Protein AF-A0A369T774-F1 (afdb_monomer)

Solvent-accessible surface area (backbone atoms only — not comparable to full-atom values): 7430 Å² total; per-residue (Å²): 116,72,70,59,52,61,50,48,53,52,51,50,53,51,51,53,49,52,46,49,54,52,47,46,35,78,74,49,76,38,48,71,62,58,71,73,46,53,73,67,46,49,52,50,50,50,56,50,52,50,37,46,51,50,36,45,51,36,49,50,55,33,50,52,49,52,49,33,36,75,71,67,76,38,53,71,71,61,49,51,33,78,92,46,46,76,64,60,61,75,69,50,68,49,75,69,93,53,80,88,58,83,68,59,70,68,58,53,48,54,47,50,53,46,43,56,50,42,56,51,49,50,59,56,51,62,62,54,81,110

Organism: NCBI:txid2661937

Structure (mmCIF, N/CA/C/O backbone):
data_AF-A0A369T774-F1
#
_entry.id   AF-A0A369T774-F1
#
loop_
_atom_site.group_PDB
_atom_site.id
_atom_site.type_symbol
_atom_site.label_atom_id
_atom_site.label_alt_id
_atom_site.label_comp_id
_atom_site.label_asym_id
_atom_site.label_entity_id
_atom_site.label_seq_id
_atom_site.pdbx_PDB_ins_code
_atom_site.Cartn_x
_atom_site.Cartn_y
_atom_site.Cartn_z
_atom_site.occupancy
_atom_site.B_iso_or_equiv
_atom_site.auth_seq_id
_atom_site.auth_comp_id
_atom_site.auth_asym_id
_atom_site.auth_atom_id
_atom_site.pdbx_PDB_model_num
ATOM 1 N N . MET A 1 1 ? -25.083 -2.590 10.343 1.00 47.88 1 MET A N 1
ATOM 2 C CA . MET A 1 1 ? -23.863 -3.197 10.926 1.00 47.88 1 MET A CA 1
ATOM 3 C C . MET A 1 1 ? -23.307 -4.344 10.073 1.00 47.88 1 MET A C 1
ATOM 5 O O . MET A 1 1 ? -22.125 -4.296 9.777 1.00 47.88 1 MET A O 1
ATOM 9 N N . ALA A 1 2 ? -24.112 -5.303 9.585 1.00 54.56 2 ALA A N 1
ATOM 10 C CA . ALA A 1 2 ? -23.617 -6.431 8.766 1.00 54.56 2 ALA A CA 1
ATOM 11 C C . ALA A 1 2 ? -22.924 -6.036 7.437 1.00 54.56 2 ALA A C 1
ATOM 13 O O . ALA A 1 2 ? -21.932 -6.645 7.052 1.00 54.56 2 ALA A O 1
ATOM 14 N N . GLY A 1 3 ? -23.395 -4.982 6.758 1.00 59.47 3 GLY A N 1
ATOM 15 C CA . GLY A 1 3 ? -22.802 -4.529 5.489 1.00 59.47 3 GLY A CA 1
ATOM 16 C C . GLY A 1 3 ? -21.396 -3.923 5.611 1.00 59.47 3 GLY A C 1
ATOM 17 O O . GLY A 1 3 ? -20.620 -4.007 4.664 1.00 59.47 3 GLY A O 1
ATOM 18 N N . ALA A 1 4 ? -21.049 -3.353 6.771 1.00 62.72 4 ALA A N 1
ATOM 19 C CA . ALA A 1 4 ? -19.724 -2.776 7.011 1.00 62.72 4 ALA A CA 1
ATOM 20 C C . ALA A 1 4 ? -18.662 -3.870 7.206 1.00 62.72 4 ALA A C 1
ATOM 22 O O . ALA A 1 4 ? -17.573 -3.766 6.652 1.00 62.72 4 ALA A O 1
ATOM 23 N N . VAL A 1 5 ? -19.018 -4.952 7.908 1.00 67.06 5 VAL A N 1
ATOM 24 C CA . VAL A 1 5 ? -18.134 -6.105 8.146 1.00 67.06 5 VAL A CA 1
ATOM 25 C C . VAL A 1 5 ? -17.849 -6.847 6.835 1.00 67.06 5 VAL A C 1
ATOM 27 O O . VAL A 1 5 ? -16.695 -7.038 6.481 1.00 67.06 5 VAL A O 1
ATOM 30 N N . ALA A 1 6 ? -18.873 -7.125 6.021 1.00 67.44 6 ALA A N 1
ATOM 31 C CA . ALA A 1 6 ? -18.682 -7.779 4.719 1.00 67.44 6 ALA A CA 1
ATOM 32 C C . ALA A 1 6 ? -17.900 -6.924 3.695 1.00 67.44 6 ALA A C 1
ATOM 34 O O . ALA A 1 6 ? -17.334 -7.438 2.730 1.00 67.44 6 ALA A O 1
ATOM 35 N N . PHE A 1 7 ? -17.901 -5.596 3.837 1.00 74.12 7 PHE A N 1
ATOM 36 C CA . PHE A 1 7 ? -17.052 -4.714 3.032 1.00 74.12 7 PHE A CA 1
ATOM 37 C C . PHE A 1 7 ? -15.602 -4.702 3.540 1.00 74.12 7 PHE A C 1
ATOM 39 O O . PHE A 1 7 ? -14.668 -4.709 2.734 1.00 74.12 7 PHE A O 1
ATOM 46 N N . PHE A 1 8 ? -15.421 -4.730 4.861 1.00 80.44 8 PHE A N 1
ATOM 47 C CA . PHE A 1 8 ? -14.119 -4.849 5.504 1.00 80.44 8 PHE A CA 1
ATOM 48 C C . PHE A 1 8 ? -13.420 -6.166 5.135 1.00 80.44 8 PHE A C 1
ATOM 50 O O . PHE A 1 8 ? -12.292 -6.118 4.649 1.00 80.44 8 PHE A O 1
ATOM 57 N N . ASP A 1 9 ? -14.109 -7.304 5.249 1.00 84.00 9 ASP A N 1
ATOM 58 C CA . ASP A 1 9 ? -13.556 -8.627 4.922 1.00 84.00 9 ASP A CA 1
ATOM 59 C C . ASP A 1 9 ? -13.078 -8.686 3.464 1.00 84.00 9 ASP A C 1
ATOM 61 O O . ASP A 1 9 ? -11.948 -9.076 3.183 1.00 84.00 9 ASP A O 1
ATOM 65 N N . ARG A 1 10 ? -13.883 -8.160 2.530 1.00 90.69 10 ARG A N 1
ATOM 66 C CA . ARG A 1 10 ? -13.489 -8.056 1.115 1.00 90.69 10 ARG A CA 1
ATOM 67 C C . ARG A 1 10 ? -12.263 -7.171 0.900 1.00 90.69 10 ARG A C 1
ATOM 69 O O . ARG A 1 10 ? -11.414 -7.498 0.077 1.00 90.69 10 ARG A O 1
ATOM 76 N N . THR A 1 11 ? -12.164 -6.055 1.623 1.00 93.06 11 THR A N 1
ATOM 77 C CA . THR A 1 11 ? -11.003 -5.155 1.526 1.00 93.06 11 THR A CA 1
ATOM 78 C C . THR A 1 11 ? -9.746 -5.816 2.094 1.00 93.06 11 THR A C 1
ATOM 80 O O . THR A 1 11 ? -8.663 -5.638 1.540 1.00 93.06 11 THR A O 1
ATOM 83 N N . TYR A 1 12 ? -9.886 -6.601 3.165 1.00 93.38 12 TYR A N 1
ATOM 84 C CA . TYR A 1 12 ? -8.800 -7.386 3.746 1.00 93.38 12 TYR A CA 1
ATOM 85 C C . TYR A 1 12 ? -8.291 -8.462 2.790 1.00 93.38 12 TYR A C 1
ATOM 87 O O . TYR A 1 12 ? -7.085 -8.543 2.551 1.00 93.38 12 TYR A O 1
ATOM 95 N N . ASP A 1 13 ? -9.196 -9.236 2.195 1.00 95.12 13 ASP A N 1
ATOM 96 C CA . ASP A 1 13 ? -8.838 -10.276 1.233 1.00 95.12 13 ASP A CA 1
ATOM 97 C C . ASP A 1 13 ? -8.152 -9.688 -0.007 1.00 95.12 13 ASP A C 1
ATOM 99 O O . ASP A 1 13 ? -7.132 -10.213 -0.456 1.00 95.12 13 ASP A O 1
ATOM 103 N N . GLU A 1 14 ? -8.650 -8.557 -0.521 1.00 97.00 14 GLU A N 1
ATOM 104 C CA . GLU A 1 14 ? -8.024 -7.830 -1.630 1.00 97.00 14 GLU A CA 1
ATOM 105 C C . GLU A 1 14 ? -6.615 -7.340 -1.270 1.00 97.00 14 GLU A C 1
ATOM 107 O O . GLU A 1 14 ? -5.677 -7.538 -2.045 1.00 97.00 14 GLU A O 1
ATOM 112 N N . ALA A 1 15 ? -6.437 -6.742 -0.088 1.00 97.19 15 ALA A N 1
ATOM 113 C CA . ALA A 1 15 ? -5.135 -6.268 0.373 1.00 97.19 15 ALA A CA 1
ATOM 114 C C . ALA A 1 15 ? -4.131 -7.414 0.549 1.00 97.19 15 ALA A C 1
ATOM 116 O O . ALA A 1 15 ? -2.967 -7.299 0.151 1.00 97.19 15 ALA A O 1
ATOM 117 N N . LEU A 1 16 ? -4.577 -8.541 1.107 1.00 96.81 16 LEU A N 1
ATOM 118 C CA . LEU A 1 16 ? -3.748 -9.723 1.299 1.00 96.81 16 LEU A CA 1
ATOM 119 C C . LEU A 1 16 ? -3.362 -10.366 -0.038 1.00 96.81 16 LEU A C 1
ATOM 121 O O . LEU A 1 16 ? -2.201 -10.745 -0.214 1.00 96.81 16 LEU A O 1
ATOM 125 N N . ALA A 1 17 ? -4.305 -10.474 -0.978 1.00 97.69 17 ALA A N 1
ATOM 126 C CA . ALA A 1 17 ? -4.045 -10.968 -2.326 1.00 97.69 17 ALA A CA 1
ATOM 127 C C . ALA A 1 17 ? -3.019 -10.083 -3.043 1.00 97.69 17 ALA A C 1
ATOM 129 O O . ALA A 1 17 ? -1.983 -10.582 -3.480 1.00 97.69 17 ALA A O 1
ATOM 130 N N . LEU A 1 18 ? -3.228 -8.764 -3.047 1.00 98.00 18 LEU A N 1
ATOM 131 C CA . LEU A 1 18 ? -2.326 -7.824 -3.708 1.00 98.00 18 LEU A CA 1
ATOM 132 C C . LEU A 1 18 ? -0.929 -7.797 -3.065 1.00 98.00 18 LEU A C 1
ATOM 134 O O . LEU A 1 18 ? 0.075 -7.701 -3.767 1.00 98.00 18 LEU A O 1
ATOM 138 N N . THR A 1 19 ? -0.843 -7.959 -1.741 1.00 97.88 19 THR A N 1
ATOM 139 C CA . THR A 1 19 ? 0.438 -8.102 -1.026 1.00 97.88 19 THR A CA 1
ATOM 140 C C . THR A 1 19 ? 1.200 -9.353 -1.474 1.00 97.88 19 THR A C 1
ATOM 142 O O . THR A 1 19 ? 2.424 -9.313 -1.620 1.00 97.88 19 THR A O 1
ATOM 145 N N . ARG A 1 20 ? 0.500 -10.473 -1.695 1.00 97.31 20 ARG A N 1
ATOM 146 C CA . ARG A 1 20 ? 1.107 -11.714 -2.205 1.00 97.31 20 ARG A CA 1
ATOM 147 C C . ARG A 1 20 ? 1.556 -11.550 -3.653 1.00 97.31 20 ARG A C 1
ATOM 149 O O . ARG A 1 20 ? 2.702 -11.858 -3.949 1.00 97.31 20 ARG A O 1
ATOM 156 N N . GLU A 1 21 ? 0.711 -10.987 -4.512 1.00 97.44 21 GLU A N 1
ATOM 157 C CA . GLU A 1 21 ? 1.058 -10.713 -5.912 1.00 97.44 21 GLU A CA 1
ATOM 158 C C . GLU A 1 21 ? 2.287 -9.796 -6.030 1.00 97.44 21 GLU A C 1
ATOM 160 O O . GLU A 1 21 ? 3.203 -10.083 -6.800 1.00 97.44 21 GLU A O 1
ATOM 165 N N . ALA A 1 22 ? 2.353 -8.731 -5.221 1.00 96.31 22 ALA A N 1
ATOM 166 C CA . ALA A 1 22 ? 3.502 -7.830 -5.169 1.00 96.31 22 ALA A CA 1
ATOM 167 C C . ALA A 1 22 ? 4.781 -8.553 -4.723 1.00 96.31 22 ALA A C 1
ATOM 169 O O . ALA A 1 22 ? 5.828 -8.413 -5.357 1.00 96.31 22 ALA A O 1
ATOM 170 N N . ARG A 1 23 ? 4.697 -9.361 -3.657 1.00 96.25 23 ARG A N 1
ATOM 171 C CA . ARG A 1 23 ? 5.820 -10.183 -3.184 1.00 96.25 23 ARG A CA 1
ATOM 172 C C . ARG A 1 23 ? 6.314 -11.118 -4.279 1.00 96.25 23 ARG A C 1
ATOM 174 O O . ARG A 1 23 ? 7.517 -11.209 -4.489 1.00 96.25 23 ARG A O 1
ATOM 181 N N . ASP A 1 24 ? 5.407 -11.810 -4.953 1.00 95.44 24 ASP A N 1
ATOM 182 C CA . ASP A 1 24 ? 5.753 -12.802 -5.964 1.00 95.44 24 ASP A CA 1
ATOM 183 C C . ASP A 1 24 ? 6.389 -12.152 -7.201 1.00 95.44 24 ASP A C 1
ATOM 185 O O . ASP A 1 24 ? 7.351 -12.682 -7.767 1.00 95.44 24 ASP A O 1
ATOM 189 N N . TYR A 1 25 ? 5.896 -10.973 -7.592 1.00 94.62 25 TYR A N 1
ATOM 190 C CA . TYR A 1 25 ? 6.484 -10.161 -8.653 1.00 94.62 25 TYR A CA 1
ATOM 191 C C . TYR A 1 25 ? 7.927 -9.757 -8.318 1.00 94.62 25 TYR A C 1
ATOM 193 O O . TYR A 1 25 ? 8.846 -10.095 -9.070 1.00 94.62 25 TYR A O 1
ATOM 201 N N . ILE A 1 26 ? 8.131 -9.120 -7.157 1.00 93.19 26 ILE A N 1
ATOM 202 C CA . ILE A 1 26 ? 9.442 -8.637 -6.689 1.00 93.19 26 ILE A CA 1
ATOM 203 C C . ILE A 1 26 ? 10.406 -9.810 -6.441 1.00 93.19 26 ILE A C 1
ATOM 205 O O . ILE A 1 26 ? 11.592 -9.732 -6.753 1.00 93.19 26 ILE A O 1
ATOM 209 N N . GLY A 1 27 ? 9.894 -10.916 -5.897 1.00 89.56 27 GLY A N 1
ATOM 210 C CA . GLY A 1 27 ? 10.669 -12.084 -5.484 1.00 89.56 27 GLY A CA 1
ATOM 211 C C . GLY A 1 27 ? 11.121 -13.001 -6.620 1.00 89.56 27 GLY A C 1
ATOM 212 O O . GLY A 1 27 ? 11.946 -13.882 -6.382 1.00 89.56 27 GLY A O 1
ATOM 213 N N . GLY A 1 28 ? 10.625 -12.820 -7.848 1.00 82.50 28 GLY A N 1
ATOM 214 C CA . GLY A 1 28 ? 11.170 -13.558 -8.989 1.00 82.50 28 GLY A CA 1
ATOM 215 C C . GLY A 1 28 ? 10.289 -13.652 -10.226 1.00 82.50 28 GLY A C 1
ATOM 216 O O . GLY A 1 28 ? 10.824 -13.857 -11.315 1.00 82.50 28 GLY A O 1
ATOM 217 N N . GLN A 1 29 ? 8.972 -13.459 -10.126 1.00 82.19 29 GLN A N 1
ATOM 218 C CA . GLN A 1 29 ? 8.116 -13.526 -11.318 1.00 82.19 29 GLN A CA 1
ATOM 219 C C . GLN A 1 29 ? 8.319 -12.342 -12.276 1.00 82.19 29 GLN A C 1
ATOM 221 O O . GLN A 1 29 ? 7.922 -12.441 -13.435 1.00 82.19 29 GLN A O 1
ATOM 226 N N . GLY A 1 30 ? 8.939 -11.248 -11.819 1.00 79.25 30 GLY A N 1
ATOM 227 C CA . GLY A 1 30 ? 9.389 -10.128 -12.651 1.00 79.25 30 GLY A CA 1
ATOM 228 C C . GLY A 1 30 ? 10.826 -10.269 -13.173 1.00 79.25 30 GLY A C 1
ATOM 229 O O . GLY A 1 30 ? 11.346 -9.348 -13.795 1.00 79.25 30 GLY A O 1
ATOM 230 N N . ALA A 1 31 ? 11.515 -11.393 -12.931 1.00 82.69 31 ALA A N 1
ATOM 231 C CA . ALA A 1 31 ? 12.945 -11.511 -13.237 1.00 82.69 31 ALA A CA 1
ATOM 232 C C . ALA A 1 31 ? 13.264 -11.413 -14.739 1.00 82.69 31 ALA A C 1
ATOM 234 O O . ALA A 1 31 ? 14.284 -10.834 -15.110 1.00 82.69 31 ALA A O 1
ATOM 235 N N . SER A 1 32 ? 12.418 -11.965 -15.613 1.00 85.75 32 SER A N 1
ATOM 236 C CA . SER A 1 32 ? 12.593 -11.844 -17.067 1.00 85.75 32 SER A CA 1
ATOM 237 C C . SER A 1 32 ? 12.399 -10.408 -17.549 1.00 85.75 32 SER A C 1
ATOM 239 O O . SER A 1 32 ? 13.188 -9.934 -18.360 1.00 85.75 32 SER A O 1
ATOM 241 N N . GLU A 1 33 ? 11.399 -9.709 -17.009 1.00 86.69 33 GLU A N 1
ATOM 242 C CA . GLU A 1 33 ? 11.119 -8.301 -17.311 1.00 86.69 33 GLU A CA 1
ATOM 243 C C . GLU A 1 33 ? 12.279 -7.418 -16.838 1.00 86.69 33 GLU A C 1
ATOM 245 O O . GLU A 1 33 ? 12.787 -6.601 -17.600 1.00 86.69 33 GLU A O 1
ATOM 250 N N . ARG A 1 34 ? 12.801 -7.675 -15.631 1.00 84.69 34 ARG A N 1
ATOM 251 C CA . ARG A 1 34 ? 13.990 -6.999 -15.090 1.00 84.69 34 ARG A CA 1
ATOM 252 C C . ARG A 1 34 ? 15.238 -7.162 -15.947 1.00 84.69 34 ARG A C 1
ATOM 254 O O . ARG A 1 34 ? 15.973 -6.196 -16.107 1.00 84.69 34 ARG A O 1
ATOM 261 N N . ARG A 1 35 ? 15.476 -8.337 -16.534 1.00 86.31 35 ARG A N 1
ATOM 262 C CA . ARG A 1 35 ? 16.638 -8.553 -17.419 1.00 86.31 35 ARG A CA 1
ATOM 263 C C . ARG A 1 35 ? 16.563 -7.769 -18.729 1.00 86.31 35 ARG A C 1
ATOM 265 O O . ARG A 1 35 ? 17.604 -7.539 -19.331 1.00 86.31 35 ARG A O 1
ATOM 272 N N . ALA A 1 36 ? 15.365 -7.402 -19.176 1.00 88.50 36 ALA A N 1
ATOM 273 C CA . ALA A 1 36 ? 15.163 -6.645 -20.408 1.00 88.50 36 ALA A CA 1
ATOM 274 C C . ALA A 1 36 ? 15.251 -5.119 -20.205 1.00 88.50 36 ALA A C 1
ATOM 276 O O . ALA A 1 36 ? 15.243 -4.377 -21.185 1.00 88.50 36 ALA A O 1
ATOM 277 N N . MET A 1 37 ? 15.326 -4.644 -18.956 1.00 91.25 37 MET A N 1
ATOM 278 C CA . MET A 1 37 ? 15.336 -3.220 -18.624 1.00 91.25 37 MET A CA 1
ATOM 279 C C . MET A 1 37 ? 16.732 -2.596 -18.717 1.00 91.25 37 MET A C 1
ATOM 281 O O . MET A 1 37 ? 17.752 -3.230 -18.442 1.00 91.25 37 MET A O 1
ATOM 285 N N . THR A 1 38 ? 16.768 -1.305 -19.049 1.00 92.94 38 THR A N 1
ATOM 286 C CA . THR A 1 38 ? 17.970 -0.478 -18.900 1.00 92.94 38 THR A CA 1
ATOM 287 C C . THR A 1 38 ? 18.283 -0.247 -17.413 1.00 92.94 38 THR A C 1
ATOM 289 O O . THR A 1 38 ? 17.392 -0.387 -16.569 1.00 92.94 38 THR A O 1
ATOM 292 N N . PRO A 1 39 ? 19.524 0.133 -17.052 1.00 91.81 39 PRO A N 1
ATOM 293 C CA . PRO A 1 39 ? 19.868 0.490 -15.673 1.00 91.81 39 PRO A CA 1
ATOM 294 C C . PRO A 1 39 ? 18.943 1.543 -15.053 1.00 91.81 39 PRO A C 1
ATOM 296 O O . PRO A 1 39 ? 18.486 1.364 -13.924 1.00 91.81 39 PRO A O 1
ATOM 299 N N . ASP A 1 40 ? 18.599 2.581 -15.814 1.00 91.06 40 ASP A N 1
ATOM 300 C CA . ASP A 1 40 ? 17.704 3.647 -15.357 1.00 91.06 40 ASP A CA 1
ATOM 301 C C . ASP A 1 40 ? 16.284 3.117 -15.113 1.00 91.06 40 ASP A C 1
ATOM 303 O O . ASP A 1 40 ? 15.693 3.378 -14.064 1.00 91.06 40 ASP A O 1
ATOM 307 N N . ALA A 1 41 ? 15.759 2.284 -16.020 1.00 92.62 41 ALA A N 1
ATOM 308 C CA . ALA A 1 41 ? 14.454 1.650 -15.842 1.00 92.62 41 ALA A CA 1
ATOM 309 C C . ALA A 1 41 ? 14.425 0.703 -14.631 1.00 92.62 41 ALA A C 1
ATOM 311 O O . ALA A 1 41 ? 13.439 0.677 -13.896 1.00 92.62 41 ALA A O 1
ATOM 312 N N . MET A 1 42 ? 15.517 -0.020 -14.356 1.00 93.69 42 MET A N 1
ATOM 313 C CA . MET A 1 42 ? 15.634 -0.851 -13.152 1.00 93.69 42 MET A CA 1
ATOM 314 C C . MET A 1 42 ? 15.623 -0.023 -11.861 1.00 93.69 42 MET A C 1
ATOM 316 O O . MET A 1 42 ? 15.038 -0.462 -10.865 1.00 93.69 42 MET A O 1
ATOM 320 N N . LEU A 1 43 ? 16.253 1.155 -11.857 1.00 94.06 43 LEU A N 1
ATOM 321 C CA . LEU A 1 43 ? 16.240 2.055 -10.703 1.00 94.06 43 LEU A CA 1
ATOM 322 C C . LEU A 1 43 ? 14.823 2.574 -10.438 1.00 94.06 43 LEU A C 1
ATOM 324 O O . LEU A 1 43 ? 14.331 2.452 -9.316 1.00 94.06 43 LEU A O 1
ATOM 328 N N . VAL A 1 44 ? 14.146 3.074 -11.475 1.00 95.19 44 VAL A N 1
ATOM 329 C CA . VAL A 1 44 ? 12.762 3.562 -11.368 1.00 95.19 44 VAL A CA 1
ATOM 330 C C . VAL A 1 44 ? 11.830 2.439 -10.922 1.00 95.19 44 VAL A C 1
ATOM 332 O O . VAL A 1 44 ? 11.080 2.622 -9.964 1.00 95.19 44 VAL A O 1
ATOM 335 N N . ALA A 1 45 ? 11.931 1.251 -11.527 1.00 94.44 45 ALA A N 1
ATOM 336 C CA . ALA A 1 45 ? 11.159 0.082 -11.116 1.00 94.44 45 ALA A CA 1
ATOM 337 C C . ALA A 1 45 ? 11.379 -0.252 -9.634 1.00 94.44 45 ALA A C 1
ATOM 339 O O . ALA A 1 45 ? 10.414 -0.496 -8.918 1.00 94.44 45 ALA A O 1
ATOM 340 N N . SER A 1 46 ? 12.621 -0.189 -9.144 1.00 94.69 46 SER A N 1
ATOM 341 C CA . SER A 1 46 ? 12.933 -0.451 -7.732 1.00 94.69 46 SER A CA 1
ATOM 342 C C . SER A 1 46 ? 12.293 0.585 -6.797 1.00 94.69 46 SER A C 1
ATOM 344 O O . SER A 1 46 ? 11.737 0.222 -5.760 1.00 94.69 46 SER A O 1
ATOM 346 N N . CYS A 1 47 ? 12.310 1.871 -7.163 1.00 95.69 47 CYS A N 1
ATOM 347 C CA . CYS A 1 47 ? 11.625 2.912 -6.393 1.00 95.69 47 CYS A CA 1
ATOM 348 C C . CYS A 1 47 ? 10.105 2.690 -6.351 1.00 95.69 47 CYS A C 1
ATOM 350 O O . CYS A 1 47 ? 9.479 2.834 -5.297 1.00 95.69 47 CYS A O 1
ATOM 352 N N . GLU A 1 48 ? 9.510 2.308 -7.478 1.00 96.38 48 GLU A N 1
ATOM 353 C CA . GLU A 1 48 ? 8.081 2.012 -7.558 1.00 96.38 48 GLU A CA 1
ATOM 354 C C . GLU A 1 48 ? 7.703 0.726 -6.798 1.00 96.38 48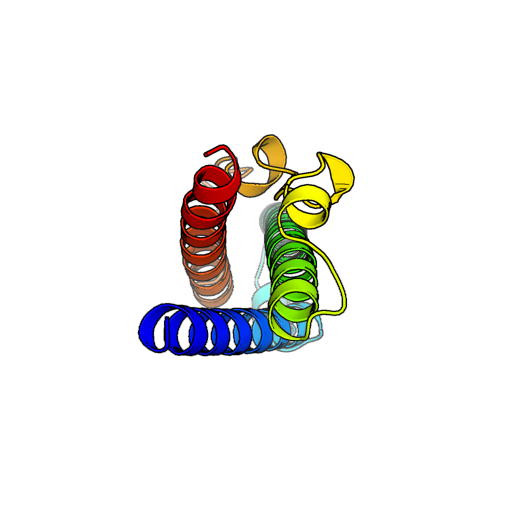 GLU A C 1
ATOM 356 O O . GLU A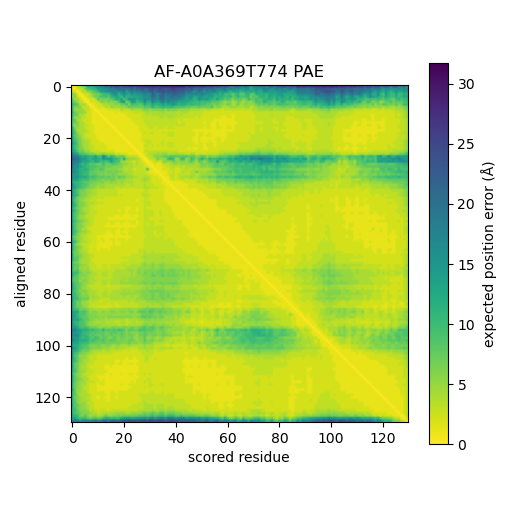 1 48 ? 6.688 0.699 -6.104 1.00 96.38 48 GLU A O 1
ATOM 361 N N . GLU A 1 49 ? 8.538 -0.315 -6.828 1.00 95.81 49 GLU A N 1
ATOM 362 C CA . GLU A 1 49 ? 8.381 -1.538 -6.023 1.00 95.81 49 GLU A CA 1
ATOM 363 C C . GLU A 1 49 ? 8.410 -1.229 -4.511 1.00 95.81 49 GLU A C 1
ATOM 365 O O . GLU A 1 49 ? 7.602 -1.760 -3.737 1.00 95.81 49 GLU A O 1
ATOM 370 N N . MET A 1 50 ? 9.288 -0.318 -4.072 1.00 96.00 50 MET A N 1
ATOM 371 C CA . MET A 1 50 ? 9.312 0.163 -2.684 1.00 96.00 50 MET A CA 1
ATOM 372 C C . MET A 1 50 ? 8.032 0.928 -2.332 1.00 96.00 50 MET A C 1
ATOM 374 O O . MET A 1 50 ? 7.462 0.709 -1.260 1.00 96.00 50 MET A O 1
ATOM 378 N N . ARG A 1 51 ? 7.534 1.781 -3.237 1.00 96.75 51 ARG A N 1
ATOM 379 C CA . ARG A 1 51 ? 6.268 2.504 -3.049 1.00 96.75 51 ARG A CA 1
ATOM 380 C C . ARG A 1 51 ? 5.076 1.552 -2.958 1.00 96.75 51 ARG A C 1
ATOM 382 O O . ARG A 1 51 ? 4.230 1.714 -2.079 1.00 96.75 51 ARG A O 1
ATOM 389 N N . LEU A 1 52 ? 5.022 0.546 -3.828 1.00 97.31 52 LEU A N 1
ATOM 390 C CA . LEU A 1 52 ? 4.033 -0.530 -3.784 1.00 97.31 52 LEU A CA 1
ATOM 391 C C . LEU A 1 52 ? 4.054 -1.230 -2.417 1.00 97.31 52 LEU A C 1
ATOM 393 O O . LEU A 1 52 ? 3.017 -1.348 -1.764 1.00 97.31 52 LEU A O 1
ATOM 397 N N . THR A 1 53 ? 5.239 -1.621 -1.947 1.00 97.12 53 THR A N 1
ATOM 398 C CA . THR A 1 53 ? 5.418 -2.291 -0.649 1.00 97.12 53 THR A CA 1
ATOM 399 C C . THR A 1 53 ? 4.990 -1.404 0.524 1.00 97.12 53 THR A C 1
ATOM 401 O O . THR A 1 53 ? 4.311 -1.874 1.442 1.00 97.12 53 THR A O 1
ATOM 404 N N . ALA A 1 54 ? 5.325 -0.111 0.486 1.00 97.00 54 ALA A N 1
ATOM 405 C CA . ALA A 1 54 ? 4.901 0.860 1.491 1.00 97.00 54 ALA A CA 1
ATOM 406 C C . ALA A 1 54 ? 3.370 0.982 1.552 1.00 97.00 54 ALA A C 1
ATOM 408 O O . ALA A 1 54 ? 2.800 0.865 2.637 1.00 97.00 54 ALA A O 1
ATOM 409 N N . ARG A 1 55 ? 2.690 1.113 0.400 1.00 97.75 55 ARG A N 1
ATOM 410 C CA . ARG A 1 55 ? 1.216 1.148 0.342 1.00 97.75 55 ARG A CA 1
ATOM 411 C C . ARG A 1 55 ? 0.598 -0.096 0.968 1.00 97.75 55 ARG A C 1
ATOM 413 O O . ARG A 1 55 ? -0.310 0.026 1.785 1.00 97.75 55 ARG A O 1
ATOM 420 N N . MET A 1 56 ? 1.087 -1.281 0.597 1.00 97.94 56 MET A N 1
ATOM 421 C CA . MET A 1 56 ? 0.547 -2.547 1.104 1.00 97.94 56 MET A CA 1
ATOM 422 C C . MET A 1 56 ? 0.762 -2.692 2.606 1.00 97.94 56 MET A C 1
ATOM 424 O O . MET A 1 56 ? -0.155 -3.086 3.319 1.00 97.94 56 MET A O 1
ATOM 428 N N . THR A 1 57 ? 1.928 -2.291 3.106 1.00 97.50 57 THR A N 1
ATOM 429 C CA . THR A 1 57 ? 2.226 -2.317 4.543 1.00 97.50 57 THR A CA 1
ATOM 430 C C . THR A 1 57 ? 1.276 -1.412 5.327 1.00 97.50 57 THR A C 1
ATOM 432 O O . THR A 1 57 ? 0.691 -1.849 6.314 1.00 97.50 57 THR A O 1
ATOM 435 N N . GLN A 1 58 ? 1.076 -0.176 4.862 1.00 97.69 58 GLN A N 1
ATOM 436 C CA . GLN A 1 58 ? 0.187 0.797 5.505 1.00 97.69 58 GLN A CA 1
ATOM 437 C C . GLN A 1 58 ? -1.272 0.339 5.500 1.00 97.69 58 GLN A C 1
ATOM 439 O O . GLN A 1 58 ? -1.939 0.368 6.534 1.00 97.69 58 GLN A O 1
ATOM 444 N N . VAL A 1 59 ? -1.750 -0.157 4.357 1.00 97.69 59 VAL A N 1
ATOM 445 C CA . VAL A 1 59 ? -3.100 -0.716 4.232 1.00 97.69 59 VAL A CA 1
ATOM 446 C C . VAL A 1 59 ? -3.289 -1.908 5.172 1.00 97.69 59 VAL A C 1
ATOM 448 O O . VAL A 1 59 ? -4.270 -1.950 5.912 1.00 97.69 59 VAL A O 1
ATOM 451 N N . MET A 1 60 ? -2.351 -2.858 5.194 1.00 97.38 60 MET A N 1
ATOM 452 C CA . MET A 1 60 ? -2.451 -4.039 6.055 1.00 97.38 60 MET A CA 1
ATOM 453 C C . MET A 1 60 ? -2.417 -3.677 7.542 1.00 97.38 60 MET A C 1
ATOM 455 O O . MET A 1 60 ? -3.210 -4.222 8.307 1.00 97.38 60 MET A O 1
ATOM 459 N N . ALA A 1 61 ? -1.546 -2.752 7.954 1.00 96.88 61 ALA A N 1
ATOM 460 C CA . ALA A 1 61 ? -1.481 -2.284 9.337 1.00 96.88 61 ALA A CA 1
ATOM 461 C C . ALA A 1 61 ? -2.819 -1.676 9.786 1.00 96.88 61 ALA A C 1
ATOM 463 O O . ALA A 1 61 ? -3.363 -2.075 10.817 1.00 96.88 61 ALA A O 1
ATOM 464 N N . TRP A 1 62 ? -3.395 -0.789 8.968 1.00 97.06 62 TRP A N 1
ATOM 465 C CA . TRP A 1 62 ? -4.694 -0.179 9.250 1.00 97.06 62 TRP A CA 1
ATOM 466 C C . TRP A 1 62 ? -5.821 -1.217 9.326 1.00 97.06 62 TRP A C 1
ATOM 468 O O . TRP A 1 62 ? -6.636 -1.202 10.247 1.00 97.06 62 TRP A O 1
ATOM 478 N N . LEU A 1 63 ? -5.855 -2.173 8.393 1.00 96.06 63 LEU A N 1
ATOM 479 C CA . LEU A 1 63 ? -6.877 -3.219 8.391 1.00 96.06 63 LEU A CA 1
ATOM 480 C C . LEU A 1 63 ? -6.772 -4.129 9.623 1.00 96.06 63 LEU A C 1
ATOM 482 O O . LEU A 1 63 ? -7.793 -4.517 10.183 1.00 96.06 63 LEU A O 1
ATOM 486 N N . LEU A 1 64 ? -5.562 -4.450 10.091 1.00 95.44 64 LEU A N 1
ATOM 487 C CA . LEU A 1 64 ? -5.379 -5.243 11.311 1.00 95.44 64 LEU A CA 1
ATOM 488 C C . LEU A 1 64 ? -5.919 -4.526 12.556 1.00 95.44 64 LEU A C 1
ATOM 490 O O . LEU A 1 64 ? -6.552 -5.175 13.389 1.00 95.44 64 LEU A O 1
ATOM 494 N N . VAL A 1 65 ? -5.747 -3.203 12.648 1.00 95.88 65 VAL A N 1
ATOM 495 C CA . VAL A 1 65 ? -6.363 -2.374 13.701 1.00 95.88 65 VAL A CA 1
ATOM 496 C C . VAL A 1 65 ? -7.887 -2.495 13.654 1.00 95.88 65 VAL A C 1
ATOM 498 O O . VAL A 1 65 ? -8.517 -2.795 14.667 1.00 95.88 65 VAL A O 1
ATOM 501 N N . GLN A 1 66 ? -8.499 -2.330 12.480 1.00 93.75 66 GLN A N 1
ATOM 502 C CA . GLN A 1 66 ? -9.957 -2.441 12.352 1.00 93.75 66 GLN A CA 1
ATOM 503 C C . GLN A 1 66 ? -10.471 -3.846 12.686 1.00 93.75 66 GLN A C 1
ATOM 505 O O . GLN A 1 66 ? -11.526 -3.989 13.307 1.00 93.75 66 GLN A O 1
ATOM 510 N N . ARG A 1 67 ? -9.704 -4.889 12.345 1.00 93.44 67 ARG A N 1
ATOM 511 C CA . ARG A 1 67 ? -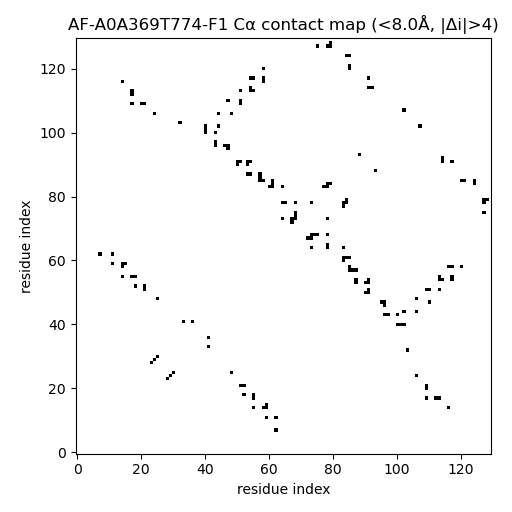10.031 -6.267 12.726 1.00 93.44 67 ARG A CA 1
ATOM 512 C C . ARG A 1 67 ? -10.059 -6.437 14.244 1.00 93.44 67 ARG A C 1
ATOM 514 O O . ARG A 1 67 ? -10.993 -7.048 14.752 1.00 93.44 67 ARG A O 1
ATOM 521 N N . ALA A 1 68 ? -9.085 -5.873 14.959 1.00 94.56 68 ALA A N 1
ATOM 522 C CA . ALA A 1 68 ? -9.060 -5.890 16.421 1.00 94.56 68 ALA A CA 1
ATOM 523 C C . ALA A 1 68 ? -10.266 -5.144 17.022 1.00 94.56 68 ALA A C 1
ATOM 525 O O . ALA A 1 68 ? -10.870 -5.616 17.984 1.00 94.56 68 ALA A O 1
ATOM 526 N N . VAL A 1 69 ? -10.701 -4.034 16.408 1.00 93.25 69 VAL A N 1
ATOM 527 C CA . VAL A 1 69 ? -11.942 -3.349 16.812 1.00 93.25 69 VAL A CA 1
ATOM 528 C C . VAL A 1 69 ? -13.169 -4.238 16.621 1.00 93.25 69 VAL A C 1
ATOM 530 O O . VAL A 1 69 ? -14.030 -4.307 17.496 1.00 93.25 69 VAL A O 1
ATOM 533 N N . HIS A 1 70 ? -13.269 -4.935 15.488 1.00 89.50 70 HIS A N 1
ATOM 534 C CA . HIS A 1 70 ? -14.379 -5.855 15.216 1.00 89.50 70 HIS A CA 1
ATOM 535 C C . HIS A 1 70 ? -14.379 -7.083 16.133 1.00 89.50 70 HIS A C 1
ATOM 537 O O . HIS A 1 70 ? -15.451 -7.555 16.504 1.00 89.50 70 HIS A O 1
ATOM 543 N N . ALA A 1 71 ? -13.201 -7.556 16.539 1.00 92.31 71 ALA A N 1
ATOM 544 C CA . ALA A 1 71 ? -13.044 -8.631 17.514 1.00 92.31 71 ALA A CA 1
ATOM 545 C C . ALA A 1 71 ? -13.343 -8.192 18.963 1.00 92.31 71 ALA A C 1
ATOM 547 O O . ALA A 1 71 ? -13.415 -9.035 19.853 1.00 92.31 71 ALA A O 1
ATOM 548 N N . GLY A 1 72 ? -13.522 -6.889 19.217 1.00 93.94 72 GLY A N 1
ATOM 549 C CA . GLY A 1 72 ? -13.686 -6.341 20.566 1.00 93.94 72 GLY A CA 1
ATOM 550 C C . GLY A 1 72 ? -12.380 -6.260 21.366 1.00 93.94 72 GLY A C 1
ATOM 551 O O . GLY A 1 72 ? -12.415 -5.964 22.556 1.00 93.94 72 GLY A O 1
ATOM 552 N N . GLU A 1 73 ? -11.236 -6.495 20.720 1.00 96.31 73 GLU A N 1
ATOM 553 C CA . GLU A 1 73 ? -9.892 -6.409 21.309 1.00 96.31 73 GLU A CA 1
ATOM 554 C C . GLU A 1 73 ? -9.408 -4.955 21.433 1.00 96.31 73 GLU A C 1
ATOM 556 O O . GLU A 1 73 ? -8.499 -4.664 22.209 1.00 96.31 73 GLU A O 1
ATOM 561 N N . MET A 1 74 ? -10.012 -4.036 20.672 1.00 95.44 74 MET A N 1
ATOM 562 C CA . MET A 1 74 ? -9.672 -2.615 20.652 1.00 95.44 74 MET A CA 1
ATOM 563 C C . MET A 1 74 ? -10.936 -1.754 20.581 1.00 95.44 74 MET A C 1
ATOM 565 O O . MET A 1 74 ? -11.899 -2.088 19.892 1.00 95.44 74 MET A O 1
ATOM 569 N N . THR A 1 75 ? -10.964 -0.618 21.275 1.00 94.62 75 THR A N 1
ATOM 570 C CA . THR A 1 75 ? -12.082 0.326 21.158 1.00 94.62 75 THR A CA 1
ATOM 571 C C . THR A 1 75 ? -11.962 1.173 19.889 1.00 94.62 75 THR A C 1
ATOM 573 O O . THR A 1 75 ? -10.880 1.372 19.337 1.00 94.62 75 THR A O 1
ATOM 576 N N . ARG A 1 76 ?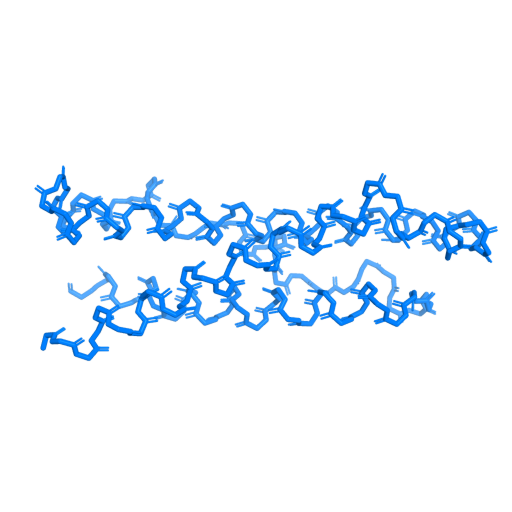 -13.080 1.761 19.443 1.00 91.50 76 ARG A N 1
ATOM 577 C CA . ARG A 1 76 ? -13.064 2.733 18.334 1.00 91.50 76 ARG A CA 1
ATOM 578 C C . ARG A 1 76 ? -12.202 3.960 18.641 1.00 91.50 76 ARG A C 1
ATOM 580 O O . ARG A 1 76 ? -11.522 4.447 17.749 1.00 91.50 76 ARG A O 1
ATOM 587 N N . SER A 1 77 ? -12.207 4.430 19.890 1.00 92.69 77 SER A N 1
ATOM 588 C CA . SER A 1 77 ? -11.381 5.567 20.310 1.00 92.69 77 SER A CA 1
ATOM 589 C C . SER A 1 77 ? -9.888 5.246 20.269 1.00 92.69 77 SER A C 1
ATOM 591 O O . SER A 1 77 ? -9.104 6.096 19.866 1.00 92.69 77 SER A O 1
ATOM 593 N N . GLN A 1 78 ? -9.497 4.018 20.626 1.00 93.81 78 GLN A N 1
ATOM 594 C CA . GLN A 1 78 ? -8.122 3.550 20.466 1.00 93.81 78 GLN A CA 1
ATOM 595 C C . GLN A 1 78 ? -7.743 3.493 18.985 1.00 93.81 78 GLN A C 1
ATOM 597 O O . GLN A 1 78 ? -6.734 4.067 18.608 1.00 93.81 78 GLN A O 1
ATOM 602 N N . ALA A 1 79 ? -8.575 2.911 18.119 1.00 93.38 79 ALA A N 1
ATOM 603 C CA . ALA A 1 79 ? -8.291 2.861 16.682 1.00 93.38 79 ALA A CA 1
ATOM 604 C C . ALA A 1 79 ? -8.211 4.242 16.000 1.00 93.38 79 ALA A C 1
ATOM 606 O O . ALA A 1 79 ? -7.565 4.371 14.963 1.00 93.38 79 ALA A O 1
ATOM 607 N N . ALA A 1 80 ? -8.848 5.270 16.570 1.00 93.75 80 ALA A N 1
ATOM 608 C CA . ALA A 1 80 ? -8.753 6.649 16.094 1.00 93.75 80 ALA A CA 1
ATOM 609 C C . ALA A 1 80 ? -7.465 7.370 16.545 1.00 93.75 80 ALA A C 1
ATOM 611 O O . ALA A 1 80 ? -7.189 8.471 16.062 1.00 93.75 80 ALA A O 1
ATOM 612 N N . ALA A 1 81 ? -6.671 6.777 17.445 1.00 94.88 81 ALA A N 1
ATOM 613 C CA . ALA A 1 81 ? -5.399 7.340 17.885 1.00 94.88 81 ALA A CA 1
ATOM 614 C C . ALA A 1 81 ? -4.401 7.435 16.721 1.00 94.88 81 ALA A C 1
ATOM 616 O O . ALA A 1 81 ? -4.383 6.594 15.820 1.00 94.88 81 ALA A O 1
ATOM 617 N N . LYS A 1 82 ? -3.562 8.476 16.734 1.00 92.94 82 LYS A N 1
ATOM 618 C CA . LYS A 1 82 ? -2.699 8.874 15.609 1.00 92.94 82 LYS A CA 1
ATOM 619 C C . LYS A 1 82 ? -1.793 7.740 15.111 1.00 92.94 82 LYS A C 1
ATOM 621 O O . LYS A 1 82 ? -1.559 7.631 13.914 1.00 92.94 82 LYS A O 1
ATOM 626 N N . GLU A 1 83 ? -1.294 6.907 16.013 1.00 93.25 83 GLU A N 1
ATOM 627 C CA . GLU A 1 83 ? -0.439 5.746 15.749 1.00 93.25 83 GLU A CA 1
ATOM 628 C C . GLU A 1 83 ? -1.144 4.598 15.006 1.00 93.25 83 GLU A C 1
ATOM 630 O O . GLU A 1 83 ? -0.479 3.728 14.445 1.00 93.25 83 GLU A O 1
ATOM 635 N N . HIS A 1 84 ? -2.477 4.593 14.994 1.00 95.25 84 HIS A N 1
ATOM 636 C CA . HIS A 1 84 ? -3.311 3.571 14.363 1.00 95.25 84 HIS A CA 1
ATOM 637 C C . HIS A 1 84 ? -3.983 4.055 13.068 1.00 95.25 84 HIS A C 1
ATOM 639 O O . HIS A 1 84 ? -4.603 3.259 12.358 1.00 95.25 84 HIS A O 1
ATOM 645 N N . ARG A 1 85 ? -3.822 5.342 12.735 1.00 94.94 85 ARG A N 1
ATOM 646 C CA . ARG A 1 85 ? -4.316 5.944 11.492 1.00 94.94 85 ARG A CA 1
ATOM 647 C C . ARG A 1 85 ? -3.453 5.557 10.297 1.00 94.94 85 ARG A C 1
ATOM 649 O O . ARG A 1 85 ? -2.264 5.263 10.426 1.00 94.94 85 ARG A O 1
ATOM 656 N N . LEU A 1 86 ? -4.053 5.599 9.110 1.00 96.31 86 LEU A N 1
ATOM 657 C CA . LEU A 1 86 ? -3.320 5.390 7.863 1.00 96.31 86 LEU A CA 1
ATOM 658 C C . LEU A 1 86 ? -2.234 6.471 7.695 1.00 96.31 86 LEU A C 1
ATOM 660 O O . LEU A 1 86 ? -2.513 7.667 7.810 1.00 96.31 86 LEU A O 1
ATOM 664 N N . SER A 1 87 ? -1.002 6.062 7.386 1.00 93.94 87 SER A N 1
ATOM 665 C CA . SER A 1 87 ? 0.149 6.969 7.287 1.00 93.94 87 SER A CA 1
ATOM 666 C C . SER A 1 87 ? 0.916 6.814 5.972 1.00 93.94 87 SER A C 1
ATOM 668 O O . SER A 1 87 ? 0.704 5.867 5.216 1.00 93.94 87 SER A O 1
ATOM 670 N N . GLY A 1 88 ? 1.837 7.742 5.697 1.00 91.44 88 GLY A N 1
ATOM 671 C CA . GLY A 1 88 ? 2.720 7.676 4.530 1.00 91.44 88 GLY A CA 1
ATOM 672 C C . GLY A 1 88 ? 2.103 8.216 3.240 1.00 91.44 88 GLY A C 1
ATOM 673 O O . GLY A 1 88 ? 2.561 7.848 2.160 1.00 91.44 88 GLY A O 1
ATOM 674 N N . GLN A 1 89 ? 1.095 9.089 3.337 1.00 92.19 89 GLN A N 1
ATOM 675 C CA . GLN A 1 89 ? 0.392 9.717 2.215 1.00 92.19 89 GLN A CA 1
ATOM 676 C C . GLN A 1 89 ? 1.368 10.350 1.21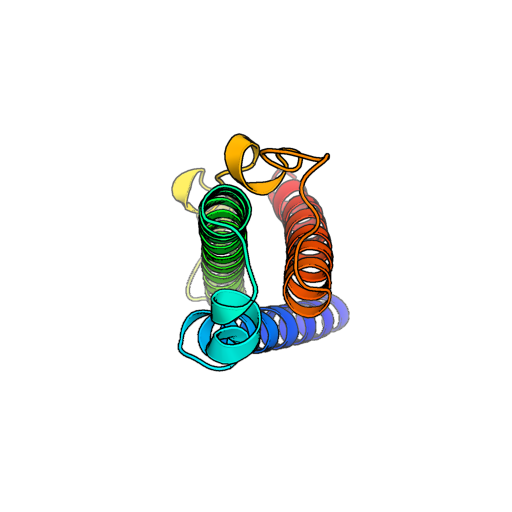6 1.00 92.19 89 GLN A C 1
ATOM 678 O O . GLN A 1 89 ? 1.246 10.092 0.020 1.00 92.19 89 GLN A O 1
ATOM 683 N N . ASP A 1 90 ? 2.368 11.088 1.704 1.00 90.19 90 ASP A N 1
ATOM 684 C CA . ASP A 1 90 ? 3.358 11.770 0.864 1.00 90.19 90 ASP A CA 1
ATOM 685 C C . ASP A 1 90 ? 4.103 10.785 -0.044 1.00 90.19 90 ASP A C 1
ATOM 687 O O . ASP A 1 90 ? 4.206 10.998 -1.248 1.00 90.19 90 ASP A O 1
ATOM 691 N N . ALA A 1 91 ? 4.550 9.649 0.494 1.00 89.56 91 ALA A N 1
ATOM 692 C CA . ALA A 1 91 ? 5.242 8.625 -0.286 1.00 89.56 91 ALA A CA 1
ATOM 693 C C . ALA A 1 91 ? 4.276 7.780 -1.138 1.00 89.56 91 ALA A C 1
ATOM 695 O O . ALA A 1 91 ? 4.577 7.439 -2.283 1.00 89.56 91 ALA A O 1
ATOM 696 N N . CYS A 1 92 ? 3.107 7.440 -0.590 1.00 93.25 92 CYS A N 1
ATOM 697 C CA . CYS A 1 92 ? 2.160 6.505 -1.194 1.00 93.25 92 CYS A CA 1
ATOM 698 C C . CYS A 1 92 ? 1.359 7.123 -2.346 1.00 93.25 92 CYS A C 1
ATOM 700 O O . CYS A 1 92 ? 1.042 6.416 -3.304 1.00 93.25 92 CYS A O 1
ATOM 702 N N . LEU A 1 93 ? 1.036 8.414 -2.286 1.00 92.00 93 LEU A N 1
ATOM 703 C CA . LEU A 1 93 ? 0.217 9.103 -3.292 1.00 92.00 93 LEU A CA 1
ATOM 704 C C . LEU A 1 93 ? 1.034 9.946 -4.277 1.00 92.00 93 LEU A C 1
ATOM 706 O O . LEU A 1 93 ? 0.471 10.432 -5.265 1.00 92.00 93 LEU A O 1
ATOM 710 N N . SER A 1 94 ? 2.346 10.057 -4.049 1.00 90.12 94 SER A N 1
ATOM 711 C CA . SER A 1 94 ? 3.287 10.664 -4.992 1.00 90.12 94 SER A CA 1
ATOM 712 C C . SER A 1 94 ? 3.151 10.083 -6.401 1.00 90.12 94 SER A C 1
ATOM 714 O O . SER A 1 94 ? 2.821 8.906 -6.588 1.00 90.12 94 SER A O 1
ATOM 716 N N . GLY A 1 95 ? 3.404 10.936 -7.395 1.00 84.88 95 GLY A N 1
ATOM 717 C CA . GLY A 1 95 ? 3.472 10.538 -8.799 1.00 84.88 95 GLY A CA 1
ATOM 718 C C . GLY A 1 95 ? 4.691 9.656 -9.107 1.00 84.88 95 GLY A C 1
ATOM 719 O O . GLY A 1 95 ? 5.571 9.506 -8.251 1.00 84.88 95 GLY A O 1
ATOM 720 N N . PRO A 1 96 ? 4.752 9.071 -10.318 1.00 83.12 96 PRO A N 1
ATOM 721 C CA . PRO A 1 96 ? 5.890 8.269 -10.760 1.00 83.12 96 PRO A CA 1
ATOM 722 C C . PRO A 1 96 ? 7.208 9.022 -10.578 1.00 83.12 96 PRO A C 1
ATOM 724 O O . PRO A 1 96 ? 7.255 10.227 -10.819 1.00 83.12 96 PRO A O 1
ATOM 727 N N . VAL A 1 97 ? 8.266 8.327 -10.153 1.00 86.44 97 VAL A N 1
ATOM 728 C CA . VAL A 1 97 ? 9.587 8.960 -9.953 1.00 86.44 97 VAL A CA 1
ATOM 729 C C . VAL A 1 97 ? 10.136 9.549 -11.258 1.00 86.44 97 VAL A C 1
ATOM 731 O O . VAL A 1 97 ? 10.714 10.632 -11.238 1.00 86.44 97 VAL A O 1
ATOM 734 N N . ALA A 1 98 ? 9.914 8.858 -12.376 1.00 90.00 98 ALA A N 1
ATOM 735 C CA . ALA A 1 98 ? 10.268 9.295 -13.723 1.00 90.00 98 ALA A CA 1
ATOM 736 C C . ALA A 1 98 ? 9.127 8.899 -14.682 1.00 90.00 98 ALA A C 1
ATOM 738 O O . ALA A 1 98 ? 9.077 7.749 -15.124 1.00 90.00 98 ALA A O 1
ATOM 739 N N . PRO A 1 99 ? 8.144 9.781 -14.937 1.00 87.25 99 PRO A N 1
ATOM 740 C CA . PRO A 1 99 ? 6.958 9.455 -15.736 1.00 87.25 99 PRO A CA 1
ATOM 741 C C . PRO A 1 99 ? 7.257 9.121 -17.207 1.00 87.25 99 PRO A C 1
ATOM 743 O O . PRO A 1 99 ? 6.427 8.510 -17.872 1.00 87.25 99 PRO A O 1
ATOM 746 N N . GLU A 1 100 ? 8.421 9.514 -17.716 1.00 90.00 100 GLU A N 1
ATOM 747 C CA . GLU A 1 100 ? 8.919 9.209 -19.057 1.00 90.00 100 GLU A CA 1
ATOM 748 C C . GLU A 1 100 ? 9.488 7.789 -19.199 1.00 90.00 100 GLU A C 1
ATOM 750 O O . GLU A 1 100 ? 9.683 7.313 -20.317 1.00 90.00 100 GLU A O 1
ATOM 755 N N . VAL A 1 101 ? 9.763 7.110 -18.082 1.00 90.75 101 VAL A N 1
ATOM 756 C CA . VAL A 1 101 ? 10.331 5.762 -18.079 1.00 90.75 101 VAL A CA 1
ATOM 757 C C . VAL A 1 101 ? 9.214 4.730 -18.165 1.00 90.75 101 VAL A C 1
ATOM 759 O O . VAL A 1 101 ? 8.356 4.629 -17.288 1.00 90.75 101 VAL A O 1
ATOM 762 N N . GLU A 1 102 ? 9.249 3.926 -19.223 1.00 89.69 102 GLU A N 1
ATOM 763 C CA . GLU A 1 102 ? 8.263 2.874 -19.440 1.00 89.69 102 GLU A CA 1
ATOM 764 C C . GLU A 1 102 ? 8.554 1.664 -18.542 1.00 89.69 102 GLU A C 1
ATOM 766 O O . GLU A 1 102 ? 9.609 1.031 -18.618 1.00 89.69 102 GLU A O 1
ATOM 771 N N . LEU A 1 103 ? 7.601 1.352 -17.662 1.00 92.38 103 LEU A N 1
ATOM 772 C CA . LEU A 1 103 ? 7.672 0.213 -16.749 1.00 92.38 103 LEU A CA 1
ATOM 773 C C . LEU A 1 103 ? 6.927 -1.003 -17.314 1.00 92.38 103 LEU A C 1
ATOM 775 O O . LEU A 1 103 ? 5.964 -0.839 -18.071 1.00 92.38 103 LEU A O 1
ATOM 779 N N . PRO A 1 104 ? 7.293 -2.231 -16.899 1.00 93.44 104 PRO A N 1
ATOM 780 C CA . PRO A 1 104 ? 6.561 -3.428 -17.286 1.00 93.44 104 PRO A CA 1
ATOM 781 C C . PRO A 1 104 ? 5.068 -3.321 -16.955 1.00 93.44 104 PRO A C 1
ATOM 783 O O . PRO A 1 104 ? 4.682 -2.867 -15.874 1.00 93.44 104 PRO A O 1
ATOM 786 N N . ALA A 1 105 ? 4.216 -3.791 -17.869 1.00 93.31 105 ALA A N 1
ATOM 787 C CA . ALA A 1 105 ? 2.761 -3.696 -17.732 1.00 93.31 105 ALA A CA 1
ATOM 788 C C . ALA A 1 105 ? 2.243 -4.301 -16.414 1.00 93.31 105 ALA A C 1
ATOM 790 O O . ALA A 1 105 ? 1.339 -3.748 -15.791 1.00 93.31 105 ALA A O 1
ATOM 791 N N . ARG A 1 106 ? 2.854 -5.400 -15.949 1.00 95.12 106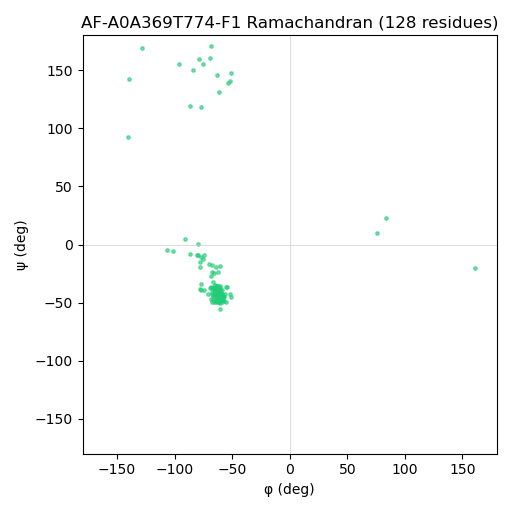 ARG A N 1
ATOM 792 C CA . ARG A 1 106 ? 2.507 -6.039 -14.671 1.00 95.12 106 ARG A CA 1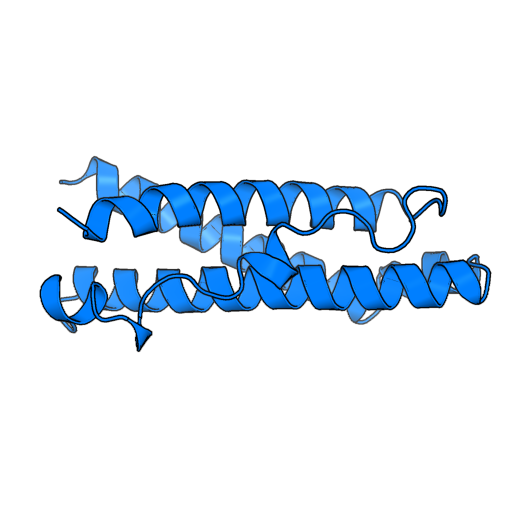
ATOM 793 C C . ARG A 1 106 ? 2.813 -5.151 -13.466 1.00 95.12 106 ARG A C 1
ATOM 795 O O . ARG A 1 106 ? 1.990 -5.072 -12.559 1.00 95.12 106 ARG A O 1
ATOM 802 N N . LEU A 1 107 ? 3.952 -4.457 -13.455 1.00 95.31 107 LEU A N 1
ATOM 803 C CA . LEU A 1 107 ? 4.267 -3.502 -12.390 1.00 95.31 107 LEU A CA 1
ATOM 804 C C . LEU A 1 107 ? 3.283 -2.326 -12.405 1.00 95.31 107 LEU A C 1
ATOM 806 O O . LEU A 1 107 ? 2.775 -1.946 -11.353 1.00 95.31 107 LEU A O 1
ATOM 810 N N . ASN A 1 108 ? 2.952 -1.801 -13.587 1.00 95.56 108 ASN A N 1
ATOM 811 C CA . ASN A 1 108 ? 1.957 -0.735 -13.730 1.00 95.56 108 ASN A CA 1
ATOM 812 C C . ASN A 1 108 ? 0.561 -1.146 -13.223 1.00 95.56 108 ASN A C 1
ATOM 814 O O . ASN A 1 108 ? -0.106 -0.346 -12.559 1.00 95.56 108 ASN A O 1
ATOM 818 N N . ASP A 1 109 ? 0.133 -2.389 -13.467 1.00 97.06 109 ASP A N 1
ATOM 819 C CA . ASP A 1 109 ? -1.116 -2.934 -12.916 1.00 97.06 109 ASP A CA 1
ATOM 820 C C . ASP A 1 109 ? -1.088 -2.976 -11.379 1.00 97.06 109 ASP A C 1
ATOM 822 O O . ASP A 1 109 ? -1.978 -2.431 -10.718 1.00 97.06 109 ASP A O 1
ATOM 826 N N . LEU A 1 110 ? -0.020 -3.529 -10.792 1.00 97.81 110 LEU A N 1
ATOM 827 C CA . LEU A 1 110 ? 0.158 -3.590 -9.337 1.00 97.81 110 LEU A CA 1
ATOM 828 C C . LEU A 1 110 ? 0.182 -2.191 -8.699 1.00 97.81 110 LEU A C 1
ATOM 830 O O . LEU A 1 110 ? -0.439 -1.961 -7.655 1.00 97.81 110 LEU A O 1
ATOM 834 N N . LEU A 1 111 ? 0.859 -1.224 -9.323 1.00 97.00 111 LEU A N 1
ATOM 835 C CA . LEU A 1 111 ? 0.903 0.165 -8.858 1.00 97.00 111 LEU A CA 1
ATOM 836 C C . LEU A 1 111 ? -0.475 0.828 -8.904 1.00 97.00 111 LEU A C 1
ATOM 838 O O . LEU A 1 111 ? -0.850 1.517 -7.954 1.00 97.00 111 LEU A O 1
ATOM 842 N N . SER A 1 112 ? -1.239 0.594 -9.967 1.00 97.12 112 SER A N 1
ATOM 843 C CA . SER A 1 112 ? -2.580 1.159 -10.132 1.00 97.12 112 SER A CA 1
ATOM 844 C C . SER A 1 112 ? -3.557 0.575 -9.111 1.00 97.12 112 SER A C 1
ATOM 846 O O . SER A 1 112 ? -4.225 1.314 -8.383 1.00 97.12 112 SER A O 1
ATOM 848 N N . ARG A 1 113 ? -3.587 -0.756 -8.979 1.00 98.25 113 ARG A N 1
ATOM 849 C CA . ARG A 1 113 ? -4.439 -1.462 -8.008 1.00 98.25 113 ARG A CA 1
ATOM 850 C C . ARG A 1 113 ? -4.092 -1.081 -6.570 1.00 98.25 113 ARG A C 1
ATOM 852 O O . ARG A 1 113 ? -4.988 -0.778 -5.784 1.00 98.25 113 ARG A O 1
ATOM 859 N N . SER A 1 114 ? -2.801 -1.012 -6.237 1.00 98.19 114 SER A N 1
ATOM 860 C CA . SER A 1 114 ? -2.356 -0.634 -4.888 1.00 98.19 114 SER A CA 1
ATOM 861 C C . SER A 1 114 ? -2.697 0.806 -4.531 1.00 98.19 114 SER A C 1
ATOM 863 O O . SER A 1 114 ? -3.070 1.073 -3.389 1.00 98.19 114 SER A O 1
ATOM 865 N N . ARG A 1 115 ? -2.604 1.734 -5.493 1.00 97.88 115 ARG A N 1
ATOM 866 C CA . ARG A 1 115 ? -3.013 3.128 -5.303 1.00 97.88 115 ARG A CA 1
ATOM 867 C C . ARG A 1 115 ? -4.513 3.231 -5.040 1.00 97.88 115 ARG A C 1
ATOM 869 O O . ARG A 1 115 ? -4.903 3.836 -4.046 1.00 97.88 115 ARG A O 1
ATOM 876 N N . ASN A 1 116 ? -5.333 2.591 -5.872 1.00 97.44 116 ASN A N 1
ATOM 877 C CA . ASN A 1 116 ? -6.791 2.601 -5.722 1.00 97.44 116 ASN A CA 1
ATOM 878 C C . ASN A 1 116 ? -7.231 2.036 -4.364 1.00 97.44 116 ASN A C 1
ATOM 880 O O . ASN A 1 116 ? -8.107 2.600 -3.703 1.00 97.44 116 ASN A O 1
ATOM 884 N N . LEU A 1 117 ? -6.599 0.941 -3.929 1.00 97.75 117 LEU A N 1
ATOM 885 C CA . LEU A 1 117 ? -6.835 0.352 -2.615 1.00 97.75 117 LEU A CA 1
ATOM 886 C C . LEU A 1 117 ? -6.434 1.315 -1.489 1.00 97.75 117 LEU A C 1
ATOM 888 O O . LEU A 1 117 ? -7.229 1.538 -0.577 1.00 97.75 117 LEU A O 1
ATOM 892 N N . TYR A 1 118 ? -5.246 1.922 -1.567 1.00 98.00 118 TYR A N 1
ATOM 893 C CA . TYR A 1 118 ? -4.772 2.885 -0.570 1.00 98.00 118 TYR A CA 1
ATOM 894 C C . TYR A 1 118 ? -5.711 4.094 -0.448 1.00 98.00 118 TYR A C 1
ATOM 896 O O . TYR A 1 118 ? -6.119 4.444 0.654 1.00 98.00 118 TYR A O 1
ATOM 904 N N . GLU A 1 119 ? -6.125 4.699 -1.565 1.00 97.00 119 GLU A N 1
ATOM 905 C CA . GLU A 1 119 ? -7.074 5.823 -1.575 1.00 97.00 119 GLU A CA 1
ATOM 906 C C . GLU A 1 119 ? -8.443 5.427 -1.003 1.00 97.00 119 GLU A C 1
ATOM 908 O O . GLU A 1 119 ? -9.099 6.213 -0.317 1.00 97.00 119 GLU A O 1
ATOM 913 N N . ARG A 1 120 ? -8.893 4.191 -1.251 1.00 95.94 120 ARG A N 1
ATOM 914 C CA . ARG A 1 120 ? -10.128 3.678 -0.652 1.00 95.94 120 ARG A CA 1
ATOM 915 C C . ARG A 1 120 ? -9.996 3.527 0.859 1.00 95.94 120 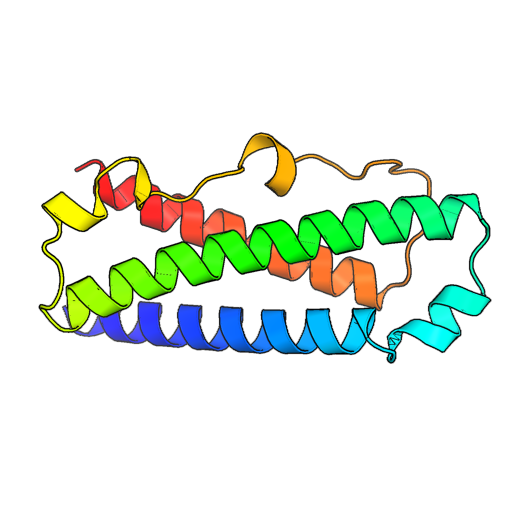ARG A C 1
ATOM 917 O O . ARG A 1 120 ? -10.904 3.953 1.565 1.00 95.94 120 ARG A O 1
ATOM 924 N N . VAL A 1 121 ? -8.884 2.983 1.353 1.00 96.19 121 VAL A N 1
ATOM 925 C CA . VAL A 1 121 ? -8.621 2.878 2.797 1.00 96.19 121 VAL A CA 1
ATOM 926 C C . VAL A 1 121 ? -8.453 4.254 3.434 1.00 96.19 121 VAL A C 1
ATOM 928 O O . VAL A 1 121 ? -8.983 4.471 4.512 1.00 96.19 121 VAL A O 1
ATOM 931 N N . GLN A 1 122 ? -7.836 5.219 2.751 1.00 95.81 122 GLN A N 1
ATOM 932 C CA . GLN A 1 122 ? -7.745 6.602 3.224 1.00 95.81 12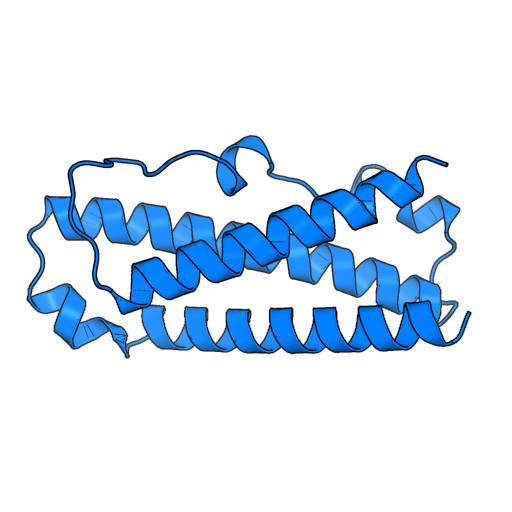2 GLN A CA 1
ATOM 933 C C . GLN A 1 122 ? -9.130 7.221 3.454 1.00 95.81 122 GLN A C 1
ATOM 935 O O . GLN A 1 122 ? -9.355 7.879 4.466 1.00 95.81 122 GLN A O 1
ATOM 940 N N . ARG A 1 123 ? -10.082 6.980 2.543 1.00 94.25 123 ARG A N 1
ATOM 941 C CA . ARG A 1 123 ? -11.470 7.433 2.722 1.00 94.25 123 ARG A CA 1
ATOM 942 C C . ARG A 1 123 ? -12.152 6.763 3.914 1.00 94.25 123 ARG A C 1
ATOM 944 O O . ARG A 1 123 ? -12.950 7.413 4.574 1.00 94.25 123 ARG A O 1
ATOM 951 N N . LEU A 1 124 ? -11.854 5.490 4.186 1.00 93.12 124 LEU A N 1
ATOM 952 C CA . LEU A 1 124 ? -12.376 4.785 5.363 1.00 93.12 124 LEU A CA 1
ATOM 953 C C . LEU A 1 124 ? -11.743 5.304 6.655 1.00 93.12 124 LEU A C 1
ATOM 955 O O . LEU A 1 124 ? -12.456 5.520 7.629 1.00 93.12 124 LEU A O 1
ATOM 959 N N . ASP A 1 125 ? -10.433 5.539 6.656 1.00 94.62 125 ASP A N 1
ATOM 960 C CA . ASP A 1 125 ? -9.701 6.110 7.784 1.00 94.62 125 ASP A CA 1
ATOM 961 C C . ASP A 1 125 ? -10.287 7.465 8.195 1.00 94.62 125 ASP A C 1
ATOM 963 O O . ASP A 1 125 ? -10.582 7.661 9.368 1.00 94.62 125 ASP A O 1
ATOM 967 N N . ALA A 1 126 ? -10.585 8.341 7.231 1.00 92.75 126 ALA A N 1
ATOM 968 C CA . ALA A 1 126 ? -11.218 9.638 7.483 1.00 92.75 126 ALA A CA 1
ATOM 969 C C . ALA A 1 126 ? -12.608 9.547 8.150 1.00 92.75 126 ALA A C 1
ATOM 971 O O . ALA A 1 126 ? -13.084 10.520 8.726 1.00 92.75 126 ALA A O 1
ATOM 972 N N . THR A 1 127 ? -13.280 8.388 8.109 1.00 90.31 127 THR A N 1
ATOM 973 C CA . THR A 1 127 ? -14.549 8.196 8.839 1.00 90.31 127 THR A CA 1
ATOM 974 C C . THR A 1 127 ? -14.360 8.017 10.347 1.00 90.31 127 THR A C 1
ATOM 976 O O . THR A 1 127 ? -15.339 8.085 11.085 1.00 90.31 127 THR A O 1
ATOM 979 N N . LEU A 1 128 ? -13.123 7.800 10.810 1.00 85.69 128 LEU A N 1
ATOM 980 C CA . LEU A 1 128 ? -12.774 7.691 12.230 1.00 85.69 128 LEU A CA 1
ATOM 981 C C . LEU A 1 128 ? -12.622 9.058 12.918 1.00 85.69 128 LEU A C 1
ATOM 983 O O . LEU A 1 128 ? -12.485 9.095 14.135 1.00 85.69 128 LEU A O 1
ATOM 987 N N . ASP A 1 129 ? -12.637 10.162 12.161 1.00 79.56 129 ASP A N 1
ATOM 988 C CA . ASP A 1 129 ? -12.563 11.536 12.687 1.00 79.56 129 ASP A CA 1
ATOM 989 C C . ASP A 1 129 ? -13.907 12.064 13.234 1.00 79.56 129 ASP A C 1
ATOM 991 O O . ASP A 1 129 ? -13.985 13.219 13.656 1.00 79.56 129 ASP A O 1
ATOM 995 N N . GLY A 1 130 ? -14.963 11.240 13.187 1.00 56.75 130 GLY A N 1
ATOM 996 C CA . GLY A 1 130 ? -16.329 11.565 13.617 1.00 56.75 130 GLY A CA 1
ATOM 997 C C . GLY A 1 130 ? -16.670 11.152 15.043 1.00 56.75 130 GLY A C 1
ATOM 998 O O . GLY A 1 130 ? -16.185 10.091 15.498 1.00 56.75 130 GLY A O 1
#

Secondary structure (DSSP, 8-state):
-HHHHHHHHHHHHHHHHHHHHHHHIIIIITHHHHHTS-HHHHHHHHHHHHHHHHHHHHHHHHHHHHHHHHTTSS-HHHHTSGGGS---HHHHHPPPSSTTSPPPHHHHHHHHHHHHHHHHHHHHHGGGG-

Foldseek 3Di:
DVVVVVVLVVLLVLLVVLLVLLCVCVVPPVVVVLVVDDPVLNVLLVLLSVLLNLLSVLSNQLSVLVVCCVVVVDPLVRCLDPVNARDDCVSNVDDRPDPPRDHPPSSVVSSVSSSVSSVVVNVVSVVSVD

Mean predicted aligned error: 4.33 Å

Sequence (130 aa):
MAGAVAFFDRTYDEALALTREARDYIGGQGASERRAMTPDAMLVASCEEMRLTARMTQVMAWLLVQRAVHAGEMTRSQAAAKEHRLSGQDACLSGPVAPEVELPARLNDLLSRSRNLYERVQRLDATLDG

Radius of gyration: 16.44 Å; Cα contacts (8 Å, |Δi|>4): 94; chains: 1; bounding box: 44×25×42 Å

Nearest PDB structures (foldseek):
  3ctw-assembly1_B  TM=9.238E-01  e=7.928E-06  Caulobacter vibrioides
  3ctw-assembly1_D  TM=8.592E-01  e=2.920E-05  Caulobacter vibrioides
  1x91-assembly1_A  TM=5.406E-01  e=5.704E-01  Arabidopsis thaliana

pLDDT: mean 91.25, std 9.01, range [47.88, 98.25]

InterPro domains:
  IPR010848 Protein of unknown function DUF1465 [PF07323] (7-128)
  IPR038301 AraC-like superfamily [G3DSA:1.10.8.930] (3-129)